Protein AF-B9F5A5-F1 (afdb_monomer_lite)

Organism: Oryza sativa subsp. japonica (NCBI:txid39947)

Secondary structure (DSSP, 8-state):
-HHHHHHTT-HHHHHHHHHHHHHHHHS----SS--PPP-HHHHHHHHHHHHHHT-HHHHHHHHHHHHHTT-------

pLDDT: mean 76.11, std 13.14, range [42.31, 91.31]

Structure (mmCIF, N/CA/C/O backbone):
data_AF-B9F5A5-F1
#
_entry.id   AF-B9F5A5-F1
#
loop_
_atom_site.group_PDB
_atom_site.id
_atom_site.type_symbol
_atom_site.label_atom_id
_atom_site.label_alt_id
_atom_site.label_comp_id
_atom_site.label_asym_id
_atom_site.label_entity_id
_atom_site.label_seq_id
_atom_site.pdbx_PDB_ins_code
_atom_site.Cartn_x
_atom_site.Cartn_y
_atom_site.Cartn_z
_atom_site.occupancy
_atom_site.B_iso_or_equiv
_atom_site.auth_seq_id
_atom_site.auth_comp_id
_atom_site.auth_asym_id
_atom_site.auth_atom_id
_atom_site.pdbx_PDB_model_num
ATOM 1 N N . MET A 1 1 ? -1.592 -10.934 -4.491 1.00 82.81 1 MET A N 1
ATOM 2 C CA . MET A 1 1 ? -1.122 -11.182 -3.111 1.00 82.81 1 MET A CA 1
ATOM 3 C C . MET A 1 1 ? -1.541 -10.087 -2.143 1.00 82.81 1 MET A C 1
ATOM 5 O O . MET A 1 1 ? -2.302 -10.417 -1.253 1.00 82.81 1 MET A O 1
ATOM 9 N N . LEU A 1 2 ? -1.175 -8.809 -2.335 1.00 86.88 2 LEU A N 1
ATOM 10 C CA . LEU A 1 2 ? -1.576 -7.727 -1.409 1.00 86.88 2 LEU A CA 1
ATOM 11 C C . LEU A 1 2 ? -3.082 -7.695 -1.102 1.00 86.88 2 LEU A C 1
ATOM 13 O O . LEU A 1 2 ? -3.461 -7.675 0.060 1.00 86.88 2 LEU A O 1
ATOM 17 N N . ARG A 1 3 ? -3.934 -7.788 -2.131 1.00 87.00 3 ARG A N 1
ATOM 18 C CA . ARG A 1 3 ? -5.394 -7.845 -1.950 1.00 87.00 3 ARG A CA 1
ATOM 19 C C . ARG A 1 3 ? -5.850 -9.037 -1.102 1.00 87.00 3 ARG A C 1
ATOM 21 O O . ARG A 1 3 ? -6.667 -8.857 -0.220 1.00 87.00 3 ARG A O 1
ATOM 28 N N . VAL A 1 4 ? -5.270 -10.218 -1.323 1.00 90.44 4 VAL A N 1
ATOM 29 C CA . VAL A 1 4 ? -5.594 -11.435 -0.555 1.00 90.44 4 VAL A CA 1
ATOM 30 C C . VAL A 1 4 ? -5.218 -11.264 0.916 1.00 90.44 4 VAL A C 1
ATOM 32 O O . VAL A 1 4 ? -5.981 -11.659 1.786 1.00 90.44 4 VAL A O 1
ATOM 35 N N . TYR A 1 5 ? -4.075 -10.635 1.204 1.00 88.88 5 TYR A N 1
ATOM 36 C CA . TYR A 1 5 ? -3.695 -10.308 2.578 1.00 88.88 5 TYR A CA 1
ATOM 37 C C . TYR A 1 5 ? -4.635 -9.280 3.212 1.00 88.88 5 TYR A C 1
ATOM 39 O O . TYR A 1 5 ? -5.014 -9.449 4.365 1.00 88.88 5 TYR A O 1
ATOM 47 N N . GLY A 1 6 ? -5.067 -8.269 2.455 1.00 87.12 6 GLY A N 1
ATOM 48 C CA . GLY A 1 6 ? -6.089 -7.320 2.898 1.00 87.12 6 GLY A CA 1
ATOM 49 C C . GLY A 1 6 ? -7.412 -7.999 3.252 1.00 87.12 6 GLY A C 1
ATOM 50 O O . GLY A 1 6 ? -7.909 -7.823 4.360 1.00 87.12 6 GLY A O 1
ATOM 51 N N . ASP A 1 7 ? -7.932 -8.828 2.345 1.00 89.06 7 ASP A N 1
ATOM 52 C CA . ASP A 1 7 ? -9.202 -9.542 2.522 1.00 89.06 7 ASP A CA 1
ATOM 53 C C . ASP A 1 7 ? -9.143 -10.545 3.694 1.00 89.06 7 ASP A C 1
ATOM 55 O O . ASP A 1 7 ? -10.144 -10.779 4.366 1.00 89.06 7 ASP A O 1
ATOM 59 N N . ALA A 1 8 ? -7.964 -11.114 3.973 1.00 91.31 8 ALA A N 1
ATOM 60 C CA . ALA A 1 8 ? -7.728 -12.023 5.096 1.00 91.31 8 ALA A CA 1
ATOM 61 C C . ALA A 1 8 ? -7.427 -11.314 6.435 1.00 91.31 8 ALA A C 1
ATOM 63 O O . ALA A 1 8 ? -7.225 -11.990 7.442 1.00 91.31 8 ALA A O 1
ATOM 64 N N . GLY A 1 9 ? -7.349 -9.977 6.465 1.00 87.69 9 GLY A N 1
ATOM 65 C CA . GLY A 1 9 ? -6.969 -9.212 7.661 1.00 87.69 9 GLY A CA 1
ATOM 66 C C . GLY A 1 9 ? -5.481 -9.299 8.037 1.00 87.69 9 GLY A C 1
ATOM 67 O O . GLY A 1 9 ? -5.080 -8.862 9.114 1.00 87.69 9 GLY A O 1
ATOM 68 N N . LEU A 1 10 ? -4.647 -9.847 7.150 1.00 89.25 10 LEU A N 1
ATOM 69 C CA . LEU A 1 10 ? -3.200 -10.026 7.308 1.00 89.25 10 LEU A CA 1
ATOM 70 C C . LEU A 1 10 ? -2.452 -8.739 6.932 1.00 89.25 10 LEU A C 1
ATOM 72 O O . LEU A 1 10 ? -1.703 -8.650 5.953 1.00 89.25 10 LEU A O 1
ATOM 76 N N . PHE A 1 11 ? -2.732 -7.675 7.683 1.00 86.31 11 PHE A N 1
ATOM 77 C CA . PHE A 1 11 ? -2.265 -6.330 7.359 1.00 86.31 11 PHE A CA 1
ATOM 78 C C . PHE A 1 11 ? -0.746 -6.180 7.510 1.00 86.31 11 PHE A C 1
ATOM 80 O O . PHE A 1 11 ? -0.119 -5.478 6.717 1.00 86.31 11 PHE A O 1
ATOM 87 N N . GLY A 1 12 ? -0.133 -6.868 8.478 1.00 87.88 12 GLY A N 1
ATOM 88 C CA . GLY A 1 12 ? 1.319 -6.837 8.684 1.00 87.88 12 GLY A CA 1
ATOM 89 C C . GLY A 1 12 ? 2.084 -7.425 7.496 1.00 87.88 12 GLY A C 1
ATOM 90 O O . GLY A 1 12 ? 3.074 -6.855 7.038 1.00 87.88 12 GLY A O 1
ATOM 91 N N . GLU A 1 13 ? 1.573 -8.517 6.939 1.00 90.25 13 GLU A N 1
ATOM 92 C CA . GLU A 1 13 ? 2.111 -9.222 5.782 1.00 90.25 13 GLU A CA 1
ATOM 93 C C . GLU A 1 13 ? 1.970 -8.381 4.510 1.00 90.25 13 GLU A C 1
ATOM 95 O O . GLU A 1 13 ? 2.911 -8.293 3.715 1.00 90.25 13 GLU A O 1
ATOM 100 N N . ALA A 1 14 ? 0.832 -7.697 4.343 1.00 89.75 14 ALA A N 1
ATOM 101 C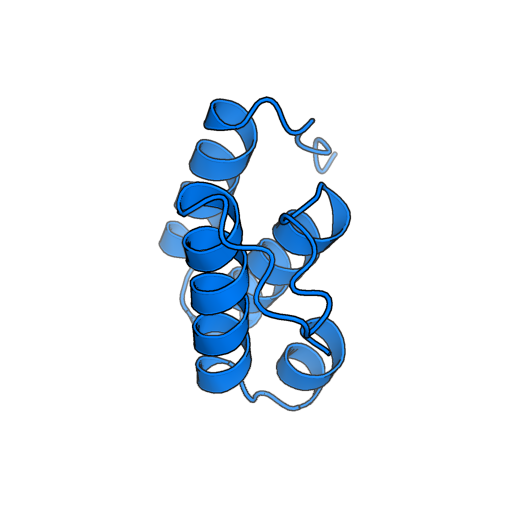 CA . ALA A 1 14 ? 0.636 -6.742 3.255 1.00 89.75 14 ALA A CA 1
ATOM 102 C C . ALA A 1 14 ? 1.650 -5.585 3.321 1.00 89.75 14 ALA A C 1
ATOM 104 O O . ALA A 1 14 ? 2.271 -5.248 2.309 1.00 89.75 14 ALA A O 1
ATOM 105 N N . VAL A 1 15 ? 1.872 -5.013 4.511 1.00 88.62 15 VAL A N 1
ATOM 106 C CA . VAL A 1 15 ? 2.858 -3.942 4.729 1.00 88.62 15 VAL A CA 1
ATOM 107 C C . VAL A 1 15 ? 4.280 -4.429 4.456 1.00 88.62 15 VAL A C 1
ATOM 109 O O . VAL A 1 15 ? 5.043 -3.737 3.778 1.00 88.62 15 VAL A O 1
ATOM 112 N N . HIS A 1 16 ? 4.634 -5.624 4.931 1.00 88.69 16 HIS A N 1
ATOM 113 C CA . HIS A 1 16 ? 5.961 -6.200 4.728 1.00 88.6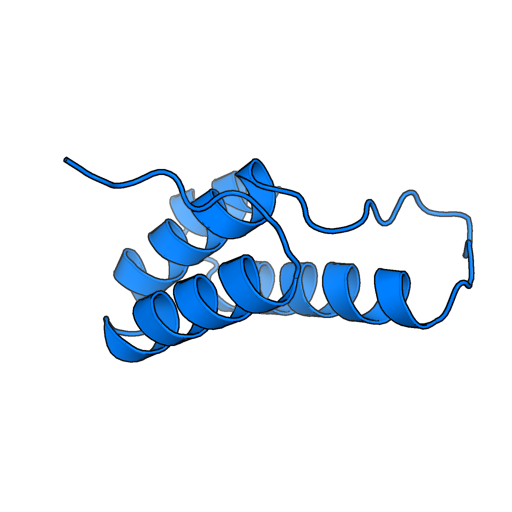9 16 HIS A CA 1
ATOM 114 C C . HIS A 1 16 ? 6.248 -6.441 3.240 1.00 88.69 16 HIS A C 1
ATOM 116 O O . HIS A 1 16 ? 7.277 -5.998 2.724 1.00 88.69 16 HIS A O 1
ATOM 122 N N . LEU A 1 17 ? 5.307 -7.066 2.522 1.00 87.94 17 LEU A N 1
ATOM 123 C CA . LEU A 1 17 ? 5.431 -7.300 1.085 1.00 87.94 17 LEU A CA 1
ATOM 124 C C . LEU A 1 17 ? 5.540 -5.981 0.309 1.00 87.94 17 LEU A C 1
ATOM 126 O O . LEU A 1 17 ? 6.391 -5.853 -0.569 1.00 87.94 17 LEU A O 1
ATOM 130 N N . PHE A 1 18 ? 4.729 -4.977 0.648 1.00 87.44 18 PHE A N 1
ATOM 131 C CA . PHE A 1 18 ? 4.814 -3.662 0.014 1.00 87.44 18 PHE A CA 1
ATOM 132 C C . PHE A 1 18 ? 6.165 -2.974 0.264 1.00 87.44 18 PHE A C 1
ATOM 134 O O . PHE A 1 18 ? 6.748 -2.399 -0.656 1.00 87.44 18 PHE A O 1
ATOM 141 N N . GLY A 1 19 ? 6.704 -3.077 1.483 1.00 87.12 19 GLY A N 1
ATOM 142 C CA . GLY A 1 19 ? 8.041 -2.589 1.822 1.00 87.12 19 GLY A CA 1
ATOM 143 C C . GLY A 1 19 ? 9.135 -3.231 0.966 1.00 87.12 19 GLY A C 1
ATOM 144 O O . GLY A 1 19 ? 9.974 -2.516 0.414 1.00 87.12 19 GLY A O 1
ATOM 145 N N . LEU A 1 20 ? 9.077 -4.554 0.784 1.00 85.06 20 LEU A N 1
ATOM 146 C CA . LEU A 1 20 ? 9.993 -5.289 -0.093 1.00 85.06 20 LEU A CA 1
ATOM 147 C C . LEU A 1 20 ? 9.886 -4.825 -1.550 1.00 85.06 20 LEU A C 1
ATOM 149 O O . LEU A 1 20 ? 10.911 -4.585 -2.185 1.00 85.06 20 LEU A O 1
ATOM 153 N N . MET A 1 21 ? 8.665 -4.623 -2.060 1.00 83.56 21 MET A N 1
ATOM 154 C CA . MET A 1 21 ? 8.449 -4.128 -3.426 1.00 83.56 21 MET A CA 1
ATOM 155 C C . MET A 1 21 ? 9.049 -2.733 -3.649 1.00 83.56 21 MET A C 1
ATOM 157 O O . MET A 1 21 ? 9.608 -2.471 -4.712 1.00 83.56 21 MET A O 1
ATOM 161 N N . ARG A 1 22 ? 8.973 -1.837 -2.653 1.00 78.50 22 ARG A N 1
ATOM 162 C CA . ARG A 1 22 ? 9.600 -0.505 -2.733 1.00 78.50 22 ARG A CA 1
ATOM 163 C C . ARG A 1 22 ? 11.127 -0.573 -2.672 1.00 78.50 22 ARG A C 1
ATOM 165 O O . ARG A 1 22 ? 11.783 0.080 -3.473 1.00 78.50 22 ARG A O 1
ATOM 172 N N . SER A 1 23 ? 11.675 -1.360 -1.745 1.00 74.62 23 SER A N 1
ATOM 173 C CA . SER A 1 23 ? 13.125 -1.457 -1.520 1.00 74.62 23 SER A CA 1
ATOM 174 C C . SER A 1 23 ? 13.856 -2.098 -2.707 1.00 74.62 23 SER A C 1
ATOM 176 O O . SER A 1 23 ? 14.876 -1.591 -3.175 1.00 74.62 23 SER A O 1
ATOM 178 N N . ALA A 1 24 ? 13.285 -3.161 -3.278 1.00 67.25 24 ALA A N 1
ATOM 179 C CA . ALA A 1 24 ? 13.841 -3.796 -4.471 1.00 67.25 24 ALA A CA 1
ATOM 180 C C . ALA A 1 24 ? 13.796 -2.871 -5.702 1.00 67.25 24 ALA A C 1
ATOM 182 O O . ALA A 1 24 ? 14.701 -2.897 -6.530 1.00 67.25 24 ALA A O 1
ATOM 183 N N . ALA A 1 25 ? 12.785 -1.999 -5.802 1.00 62.28 25 ALA A N 1
ATOM 184 C CA . ALA A 1 25 ? 12.702 -1.016 -6.879 1.00 62.28 25 ALA A CA 1
ATOM 185 C C . ALA A 1 25 ? 13.762 0.101 -6.782 1.00 62.28 25 ALA A C 1
ATOM 187 O O . ALA A 1 25 ? 14.043 0.738 -7.798 1.00 62.28 25 ALA A O 1
ATOM 188 N N . SER A 1 26 ? 14.330 0.356 -5.596 1.00 58.31 26 SER A N 1
ATOM 189 C CA . SER A 1 26 ? 15.384 1.363 -5.391 1.00 58.31 26 SER A CA 1
ATOM 190 C C . SER A 1 26 ? 16.808 0.841 -5.590 1.00 58.31 26 SER A C 1
ATOM 192 O O . SER A 1 26 ? 17.685 1.631 -5.922 1.00 58.31 26 SER A O 1
ATOM 194 N N . ASP A 1 27 ? 17.047 -0.460 -5.414 1.00 59.66 27 ASP A N 1
ATOM 195 C CA . ASP A 1 27 ? 18.404 -1.035 -5.422 1.00 59.66 27 ASP A CA 1
ATOM 196 C C . ASP A 1 27 ? 18.884 -1.464 -6.824 1.00 59.66 27 ASP A C 1
ATOM 198 O O . ASP A 1 27 ? 20.017 -1.903 -6.990 1.00 59.66 27 ASP A O 1
ATOM 202 N N . GLY A 1 28 ? 18.031 -1.385 -7.857 1.00 54.66 28 GLY A N 1
ATOM 203 C CA . GLY A 1 28 ? 18.364 -1.813 -9.229 1.00 54.66 28 GLY A CA 1
ATOM 204 C C . GLY A 1 28 ? 18.772 -3.291 -9.351 1.00 54.66 28 GLY A C 1
ATOM 205 O O . GLY A 1 28 ? 19.137 -3.749 -10.433 1.00 54.66 28 GLY A O 1
ATOM 206 N N . SER A 1 29 ? 18.720 -4.037 -8.246 1.00 54.59 29 SER A N 1
ATOM 207 C CA . SER A 1 29 ? 19.158 -5.410 -8.151 1.00 54.59 29 SER A CA 1
ATOM 208 C C . SER A 1 29 ? 18.006 -6.298 -8.598 1.00 54.59 29 SER A C 1
ATOM 210 O O . SER A 1 29 ? 17.080 -6.612 -7.851 1.00 54.59 29 SER A O 1
ATOM 212 N N . ASP A 1 30 ? 18.063 -6.680 -9.871 1.00 54.91 30 ASP A N 1
ATOM 213 C CA . ASP A 1 30 ? 17.220 -7.701 -10.487 1.00 54.91 30 ASP A CA 1
ATOM 214 C C . ASP A 1 30 ? 17.561 -9.067 -9.861 1.00 54.91 30 ASP A C 1
ATOM 216 O O . ASP A 1 30 ? 18.208 -9.932 -10.451 1.00 54.91 30 ASP A O 1
ATOM 220 N N . ARG A 1 31 ? 17.237 -9.240 -8.572 1.00 52.34 31 ARG A N 1
ATOM 221 C CA . ARG A 1 31 ? 17.506 -10.458 -7.802 1.00 52.34 31 ARG A CA 1
ATOM 222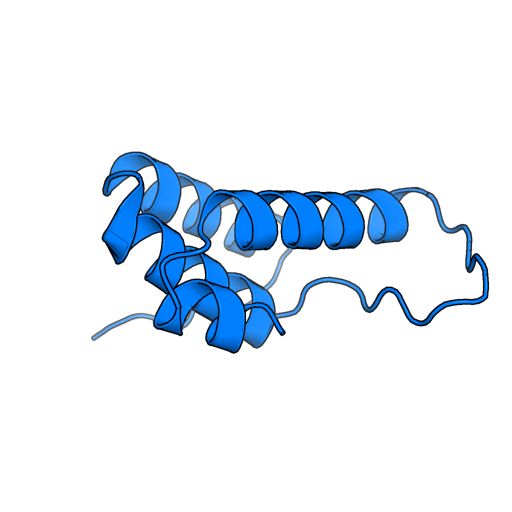 C C . ARG A 1 31 ? 16.484 -11.535 -8.147 1.00 52.34 31 ARG A C 1
ATOM 224 O O . ARG A 1 31 ? 15.768 -11.976 -7.260 1.00 52.34 31 ARG A O 1
ATOM 231 N N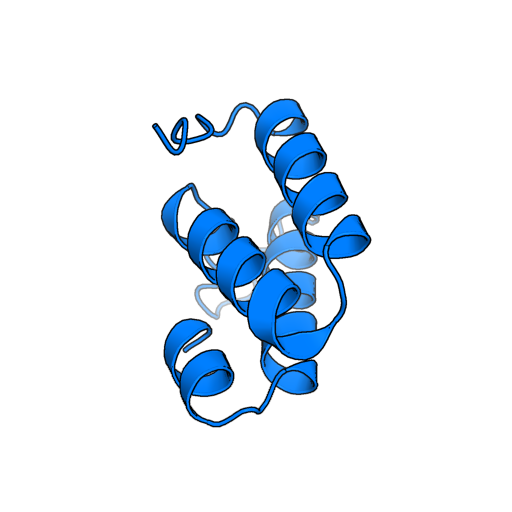 . GLY A 1 32 ? 16.412 -11.942 -9.416 1.00 48.16 32 GLY A N 1
ATOM 232 C CA . GLY A 1 32 ? 15.909 -13.240 -9.908 1.00 48.16 32 GLY A CA 1
ATOM 233 C C . GLY A 1 32 ? 14.483 -13.689 -9.541 1.00 48.16 32 GLY A C 1
ATOM 234 O O . GLY A 1 32 ? 14.016 -14.699 -10.055 1.00 48.16 32 GLY A O 1
ATOM 235 N N . GLY A 1 33 ? 13.771 -12.970 -8.681 1.00 49.62 33 GLY A N 1
ATOM 236 C CA . GLY A 1 33 ? 12.361 -13.119 -8.378 1.00 49.62 33 GLY A CA 1
ATOM 237 C C . GLY A 1 33 ? 11.700 -11.815 -8.776 1.00 49.62 33 GLY A C 1
ATOM 238 O O . GLY A 1 33 ? 12.160 -10.756 -8.370 1.00 49.62 33 GLY A O 1
ATOM 239 N N . SER A 1 34 ? 10.668 -11.885 -9.612 1.00 55.91 34 SER A N 1
ATOM 240 C CA . SER A 1 34 ? 9.963 -10.728 -10.168 1.00 55.91 34 SER A CA 1
ATOM 241 C C . SER A 1 34 ? 9.380 -9.834 -9.060 1.00 55.91 34 SER A C 1
ATOM 243 O O . SER A 1 34 ? 8.215 -9.957 -8.685 1.00 55.91 34 SER A O 1
ATOM 245 N N . ILE A 1 35 ? 10.189 -8.938 -8.492 1.00 60.94 35 ILE A N 1
ATOM 246 C CA . ILE A 1 35 ? 9.735 -7.935 -7.533 1.00 60.94 35 ILE A CA 1
ATOM 247 C C . ILE A 1 35 ? 9.409 -6.690 -8.348 1.00 60.94 35 ILE A C 1
ATOM 249 O O . ILE A 1 35 ? 10.222 -5.800 -8.579 1.00 60.94 35 ILE A O 1
ATOM 253 N N . ILE A 1 36 ? 8.187 -6.709 -8.870 1.00 68.88 36 ILE A N 1
ATOM 254 C CA . ILE A 1 36 ? 7.624 -5.688 -9.747 1.00 68.88 36 ILE A CA 1
ATOM 255 C C . ILE A 1 36 ? 7.569 -4.354 -8.997 1.00 68.88 36 ILE A C 1
ATOM 257 O O . ILE A 1 36 ? 7.010 -4.272 -7.899 1.00 68.88 36 ILE A O 1
ATOM 261 N N . LYS A 1 37 ? 8.102 -3.298 -9.620 1.00 75.06 37 LYS A N 1
ATOM 262 C CA . LYS A 1 37 ? 8.003 -1.924 -9.119 1.00 75.06 37 LYS A CA 1
ATOM 263 C C . LYS A 1 37 ? 6.537 -1.585 -8.795 1.00 75.06 37 LYS A C 1
ATOM 265 O O . LYS A 1 37 ? 5.674 -1.797 -9.654 1.00 75.06 37 LYS A O 1
ATOM 270 N N . PRO A 1 38 ? 6.231 -1.063 -7.591 1.00 80.06 38 PRO A N 1
ATOM 271 C CA . PRO A 1 38 ? 4.877 -0.666 -7.229 1.00 80.06 38 PRO A CA 1
ATOM 272 C C . PRO A 1 38 ? 4.266 0.262 -8.278 1.00 80.06 38 PRO A C 1
ATOM 274 O O . PRO A 1 38 ? 4.866 1.267 -8.654 1.00 80.06 38 PRO A O 1
ATOM 277 N N . ASN A 1 39 ? 3.072 -0.086 -8.750 1.00 83.19 39 ASN A N 1
ATOM 278 C CA . ASN A 1 39 ? 2.335 0.693 -9.738 1.00 83.19 39 ASN A CA 1
ATOM 279 C C . ASN A 1 39 ? 1.044 1.262 -9.127 1.00 83.19 39 ASN A C 1
ATOM 281 O O . ASN A 1 39 ? 0.773 1.084 -7.937 1.00 83.19 39 ASN A O 1
ATOM 285 N N . VAL A 1 40 ? 0.231 1.928 -9.953 1.00 82.00 40 VAL A N 1
ATOM 286 C CA . VAL A 1 40 ? -1.045 2.540 -9.541 1.00 82.00 40 VAL A CA 1
ATOM 287 C C . VAL A 1 40 ? -1.934 1.556 -8.768 1.00 82.00 40 VAL A C 1
ATOM 289 O O . VAL A 1 40 ? -2.493 1.901 -7.731 1.00 82.00 40 VAL A O 1
ATOM 292 N N . VAL A 1 41 ? -2.036 0.311 -9.240 1.00 85.38 41 VAL A N 1
ATOM 293 C CA . VAL A 1 41 ? -2.883 -0.721 -8.625 1.00 85.38 41 VAL A CA 1
ATOM 294 C C . VAL A 1 41 ? -2.321 -1.156 -7.272 1.00 85.38 41 VAL A C 1
ATOM 296 O O . VAL A 1 41 ? -3.087 -1.342 -6.324 1.00 85.38 41 VAL A O 1
ATOM 299 N N . THR A 1 42 ? -0.994 -1.270 -7.151 1.00 88.44 42 THR A N 1
ATOM 300 C CA . THR A 1 42 ? -0.316 -1.582 -5.884 1.00 88.44 42 THR A CA 1
ATOM 301 C C . THR A 1 42 ? -0.616 -0.521 -4.826 1.00 88.44 42 THR A C 1
ATOM 303 O O . THR A 1 42 ? -1.039 -0.864 -3.723 1.00 88.44 42 THR A O 1
ATOM 306 N N . TYR A 1 43 ? -0.454 0.759 -5.170 1.00 85.75 43 TYR A N 1
ATOM 307 C CA . TYR A 1 43 ? -0.726 1.867 -4.252 1.00 85.75 43 TYR A CA 1
ATOM 308 C C . TYR A 1 43 ? -2.199 1.933 -3.851 1.00 85.75 43 TYR A C 1
ATOM 310 O O . TYR A 1 43 ? -2.492 1.985 -2.660 1.00 85.75 43 TYR A O 1
ATOM 318 N N . ASN A 1 44 ? -3.126 1.835 -4.808 1.00 87.12 44 ASN A N 1
ATOM 319 C CA . ASN A 1 44 ? -4.562 1.851 -4.512 1.00 87.12 44 ASN A CA 1
ATOM 320 C C . ASN A 1 44 ? -4.967 0.713 -3.566 1.00 87.12 44 ASN A C 1
ATOM 322 O O . ASN A 1 44 ? -5.751 0.914 -2.641 1.00 87.12 44 ASN A O 1
ATOM 326 N N . THR A 1 45 ? -4.397 -0.477 -3.772 1.00 89.31 45 THR A N 1
ATOM 327 C CA . THR A 1 45 ? -4.651 -1.634 -2.906 1.00 89.31 45 THR A CA 1
ATOM 328 C C . THR A 1 45 ? -4.143 -1.376 -1.488 1.00 89.31 45 THR A C 1
ATOM 330 O O . THR A 1 45 ? -4.857 -1.640 -0.527 1.00 89.31 45 THR A O 1
ATOM 333 N N . MET A 1 46 ? -2.939 -0.819 -1.339 1.00 89.50 46 MET A N 1
ATOM 334 C CA . MET A 1 46 ? -2.382 -0.506 -0.021 1.00 89.50 46 MET A CA 1
ATOM 335 C C . MET A 1 46 ? -3.121 0.630 0.689 1.00 89.50 46 MET A C 1
ATOM 337 O O . MET A 1 46 ? -3.298 0.551 1.898 1.00 89.50 46 MET A O 1
ATOM 341 N N . ILE A 1 47 ? -3.594 1.648 -0.037 1.00 87.50 47 ILE A N 1
ATOM 342 C CA . ILE A 1 47 ? -4.431 2.722 0.523 1.00 87.50 47 ILE A CA 1
ATOM 343 C C . ILE A 1 47 ? -5.711 2.133 1.125 1.00 87.50 47 ILE A C 1
ATOM 345 O O . ILE A 1 47 ? -6.048 2.449 2.264 1.00 87.50 47 ILE A O 1
ATOM 349 N N . ALA A 1 48 ? -6.380 1.228 0.402 1.00 86.88 48 ALA A N 1
ATOM 350 C CA . ALA A 1 48 ? -7.566 0.540 0.908 1.00 86.88 48 ALA A CA 1
ATOM 351 C C . ALA A 1 48 ? -7.249 -0.302 2.157 1.00 86.88 48 ALA A C 1
ATOM 353 O O . ALA A 1 48 ? -7.953 -0.205 3.158 1.00 86.88 48 ALA A O 1
ATOM 354 N N . ILE A 1 49 ? -6.152 -1.067 2.135 1.00 87.00 49 ILE A N 1
ATOM 355 C CA . ILE A 1 49 ? -5.707 -1.884 3.276 1.00 87.00 49 ILE A CA 1
ATOM 356 C C . ILE A 1 49 ? -5.399 -1.019 4.509 1.00 87.00 49 ILE A C 1
ATOM 358 O O . ILE A 1 49 ? -5.793 -1.374 5.622 1.00 87.00 49 ILE A O 1
ATOM 362 N N . TYR A 1 50 ? -4.727 0.122 4.335 1.00 84.12 50 TYR A N 1
ATOM 363 C CA . TYR A 1 50 ? -4.433 1.039 5.438 1.00 84.12 50 TYR A CA 1
ATOM 364 C C . TYR A 1 50 ? -5.703 1.675 6.012 1.00 84.12 50 TYR A C 1
ATOM 366 O O . TYR A 1 50 ? -5.841 1.714 7.235 1.00 84.12 50 TYR A O 1
ATOM 374 N N . GLY A 1 51 ? -6.651 2.084 5.162 1.00 80.31 51 GLY A N 1
ATOM 375 C CA . GLY A 1 51 ? -7.946 2.617 5.601 1.00 80.31 51 GLY A CA 1
ATOM 376 C C . GLY A 1 51 ? -8.805 1.598 6.363 1.00 80.31 51 GLY A C 1
ATOM 377 O O . GLY A 1 51 ? -9.588 1.976 7.225 1.00 80.31 51 GLY A O 1
ATOM 378 N N . MET A 1 52 ? -8.625 0.298 6.104 1.00 76.88 52 MET A N 1
ATOM 379 C CA . MET A 1 52 ? -9.344 -0.770 6.812 1.00 76.88 52 MET A CA 1
ATOM 380 C C . MET A 1 52 ? -8.760 -1.114 8.192 1.00 76.88 52 MET A C 1
ATOM 382 O O . MET A 1 52 ? -9.480 -1.659 9.023 1.00 76.88 52 MET A O 1
ATOM 386 N N . SER A 1 53 ? -7.469 -0.860 8.437 1.00 71.00 53 SER A N 1
ATOM 387 C CA . SER A 1 53 ? -6.740 -1.516 9.542 1.00 71.00 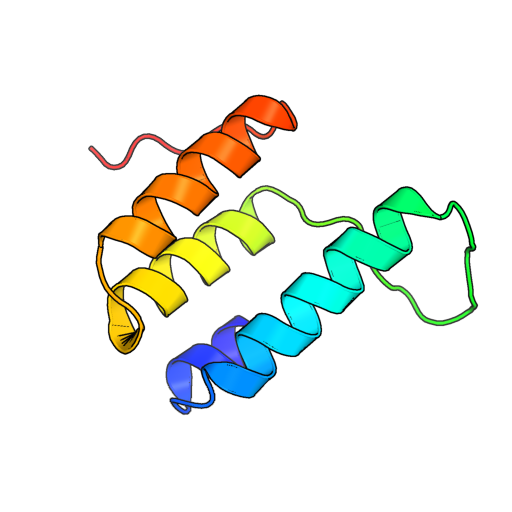53 SER A CA 1
ATOM 388 C C . SER A 1 53 ? -5.859 -0.627 10.414 1.00 71.00 53 SER A C 1
ATOM 390 O O . SER A 1 53 ? -5.586 -0.970 11.562 1.00 71.00 53 SER A O 1
ATOM 392 N N . LEU A 1 54 ? -5.349 0.475 9.866 1.00 64.75 54 LEU A N 1
ATOM 393 C CA . LEU A 1 54 ? -4.162 1.161 10.388 1.00 64.75 54 LEU A CA 1
ATOM 394 C C . LEU A 1 54 ? -4.343 2.685 10.501 1.00 64.75 54 LEU A C 1
ATOM 396 O O . LEU A 1 54 ? -3.391 3.375 10.874 1.00 64.75 54 LEU A O 1
ATOM 400 N N . GLY A 1 55 ? -5.555 3.180 10.229 1.00 67.94 55 GLY A N 1
ATOM 401 C CA . GLY A 1 55 ? -5.970 4.569 10.412 1.00 67.94 55 GLY A CA 1
ATOM 402 C C . GLY A 1 55 ? -5.790 5.450 9.174 1.00 67.94 55 GLY A C 1
ATOM 403 O O . GLY A 1 55 ? -4.879 5.257 8.363 1.00 67.94 55 GLY A O 1
ATOM 404 N N . ASP A 1 56 ? -6.658 6.457 9.064 1.00 71.56 56 ASP A N 1
ATOM 405 C CA . ASP A 1 56 ? -6.759 7.361 7.910 1.00 71.56 56 ASP A CA 1
ATOM 406 C C . ASP A 1 56 ? -5.454 8.123 7.615 1.00 71.56 56 ASP A C 1
ATOM 408 O O . ASP A 1 56 ? -5.139 8.406 6.458 1.00 71.56 56 ASP A O 1
ATOM 412 N N . GLU A 1 57 ? -4.634 8.390 8.637 1.00 76.62 57 GLU A N 1
ATOM 413 C CA . GLU A 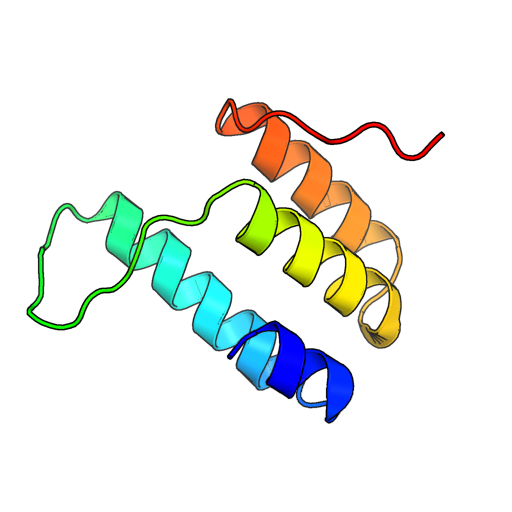1 57 ? -3.356 9.100 8.491 1.00 76.62 57 GLU A CA 1
ATOM 414 C C . GLU A 1 57 ? -2.343 8.339 7.621 1.00 76.62 57 GLU A C 1
ATOM 416 O O . GLU A 1 57 ? -1.654 8.937 6.791 1.00 76.62 57 GLU A O 1
ATOM 421 N N . LYS A 1 58 ? -2.268 7.006 7.756 1.00 76.81 58 LYS A N 1
ATOM 422 C CA . LYS A 1 58 ? -1.358 6.173 6.948 1.00 76.81 58 LYS A CA 1
ATOM 423 C C . LYS A 1 58 ? -1.850 5.996 5.515 1.00 76.81 58 LYS A C 1
ATOM 425 O O . LYS A 1 58 ? -1.039 5.900 4.596 1.00 76.81 58 LYS A O 1
ATOM 430 N N . ALA A 1 59 ? -3.165 5.973 5.310 1.00 79.75 59 ALA A N 1
ATOM 431 C CA . ALA A 1 59 ? -3.735 5.998 3.968 1.00 79.75 59 ALA A CA 1
ATOM 432 C C . ALA A 1 59 ? -3.420 7.333 3.270 1.00 79.75 59 ALA A C 1
ATOM 434 O O . ALA A 1 59 ? -2.988 7.338 2.116 1.00 79.75 59 ALA A O 1
ATOM 435 N N . GLY A 1 60 ? -3.548 8.452 3.992 1.00 79.75 60 GLY A N 1
ATOM 436 C CA . GLY A 1 60 ? -3.215 9.788 3.498 1.00 79.75 60 GLY A CA 1
ATOM 437 C C . GLY A 1 60 ? -1.740 9.950 3.120 1.00 79.75 60 GLY A C 1
ATOM 438 O O . GLY A 1 60 ? -1.440 10.482 2.048 1.00 79.75 60 GLY A O 1
ATOM 439 N N . SER A 1 61 ? -0.812 9.445 3.939 1.00 82.88 61 SER A N 1
ATOM 440 C CA . SER A 1 61 ? 0.622 9.501 3.615 1.00 82.88 61 SER A CA 1
ATOM 441 C C . SER A 1 61 ? 0.976 8.671 2.377 1.00 82.88 61 SER A C 1
ATOM 443 O O . SER A 1 61 ? 1.793 9.104 1.565 1.00 82.88 61 SER A O 1
ATOM 445 N N . LEU A 1 62 ? 0.303 7.537 2.146 1.00 81.56 62 LEU A N 1
ATOM 446 C CA . LEU A 1 62 ? 0.525 6.740 0.937 1.00 81.56 62 LEU A CA 1
ATOM 447 C C . LEU A 1 62 ? 0.069 7.439 -0.347 1.00 81.56 62 LEU A C 1
ATOM 449 O O . LEU A 1 62 ? 0.676 7.242 -1.400 1.00 81.56 62 LEU A O 1
ATOM 453 N N . VAL A 1 63 ? -0.991 8.248 -0.271 1.00 81.19 63 VAL A N 1
ATOM 454 C CA . VAL A 1 63 ? -1.442 9.079 -1.397 1.00 81.19 63 VAL A CA 1
ATOM 455 C C . VAL A 1 63 ? -0.379 10.122 -1.744 1.00 81.19 63 VAL A C 1
ATOM 457 O O . VAL A 1 63 ? -0.103 10.334 -2.923 1.00 81.19 63 VAL A O 1
ATOM 460 N N . GLN A 1 64 ? 0.257 10.733 -0.740 1.00 82.44 64 GLN A N 1
ATOM 461 C CA . GLN A 1 64 ? 1.358 11.677 -0.962 1.00 82.44 64 GLN A CA 1
ATOM 462 C C . GLN A 1 64 ? 2.582 10.979 -1.577 1.00 82.44 64 GLN A C 1
ATOM 464 O O . GLN A 1 64 ? 3.119 11.463 -2.574 1.00 82.44 64 GLN A O 1
ATOM 469 N N . ASP A 1 65 ? 2.961 9.800 -1.069 1.00 81.69 65 ASP A N 1
ATOM 470 C CA . ASP A 1 65 ? 4.028 8.963 -1.644 1.00 81.69 65 ASP A CA 1
ATOM 471 C C . ASP A 1 65 ? 3.742 8.613 -3.116 1.00 81.69 65 ASP A C 1
ATOM 473 O O . ASP A 1 65 ? 4.634 8.659 -3.964 1.00 81.69 65 ASP A O 1
ATOM 477 N N . MET A 1 66 ? 2.496 8.265 -3.444 1.00 79.88 66 MET A N 1
ATOM 478 C CA . MET A 1 66 ? 2.074 7.935 -4.808 1.00 79.88 66 MET A CA 1
ATOM 479 C C . MET A 1 66 ? 2.249 9.131 -5.759 1.00 79.88 66 MET A C 1
ATOM 481 O O . MET A 1 66 ? 2.786 8.969 -6.857 1.00 79.88 66 MET A O 1
ATOM 485 N N . GLN A 1 67 ? 1.875 10.340 -5.317 1.00 78.81 67 GLN A N 1
ATOM 486 C CA . GLN A 1 67 ? 2.081 11.579 -6.079 1.00 78.81 67 GLN A CA 1
ATOM 487 C C . GLN A 1 67 ? 3.566 11.892 -6.276 1.00 78.81 67 GLN A C 1
ATOM 489 O O . GLN A 1 67 ? 3.975 12.208 -7.392 1.00 78.81 67 GLN A O 1
ATOM 494 N N . ALA A 1 68 ? 4.378 11.756 -5.222 1.00 79.19 68 ALA A N 1
ATOM 495 C CA . ALA A 1 68 ? 5.819 12.007 -5.275 1.00 79.19 68 ALA A CA 1
ATOM 496 C C . ALA A 1 68 ? 6.548 11.071 -6.256 1.00 79.19 68 ALA A C 1
ATOM 498 O O . ALA A 1 68 ? 7.535 11.460 -6.875 1.00 79.19 68 ALA A O 1
ATOM 499 N N . ASN A 1 69 ? 6.028 9.856 -6.452 1.00 71.81 69 ASN A N 1
ATOM 500 C CA . ASN A 1 69 ? 6.548 8.891 -7.422 1.00 71.81 69 ASN A CA 1
ATOM 501 C C . ASN A 1 69 ? 5.998 9.084 -8.852 1.00 71.81 69 ASN A C 1
ATOM 503 O O . ASN A 1 69 ? 6.278 8.263 -9.727 1.00 71.81 69 ASN A O 1
ATOM 507 N N . GLY A 1 70 ? 5.212 10.139 -9.110 1.00 71.31 70 GLY A N 1
ATOM 508 C CA . GLY A 1 70 ? 4.615 10.417 -10.422 1.00 71.31 70 GLY A CA 1
ATOM 509 C C . GLY A 1 70 ? 3.523 9.421 -10.829 1.00 71.31 70 GLY A C 1
ATOM 510 O O . GLY A 1 70 ? 3.176 9.315 -12.005 1.00 71.31 70 GLY A O 1
ATOM 511 N N . ILE A 1 71 ? 2.987 8.665 -9.869 1.00 72.62 71 ILE A N 1
ATOM 512 C CA . ILE A 1 71 ? 1.970 7.645 -10.100 1.00 72.62 71 ILE A CA 1
ATOM 513 C C . ILE A 1 71 ? 0.604 8.329 -9.977 1.00 72.62 71 ILE A C 1
ATOM 515 O O . ILE A 1 71 ? 0.261 8.879 -8.933 1.00 72.62 71 ILE A O 1
ATOM 519 N N . GLY A 1 72 ? -0.174 8.333 -11.063 1.00 62.38 72 GLY A N 1
ATOM 520 C CA . GLY A 1 72 ? -1.448 9.052 -11.135 1.00 62.38 72 GLY A CA 1
ATOM 521 C C . GLY A 1 72 ? -2.434 8.605 -10.055 1.00 62.38 72 GLY A C 1
ATOM 522 O O . GLY A 1 72 ? -2.996 7.514 -10.145 1.00 62.38 72 GLY A O 1
ATOM 523 N N . VAL A 1 73 ? -2.651 9.455 -9.047 1.00 57.41 73 VAL A N 1
ATOM 524 C CA . VAL A 1 73 ? -3.670 9.255 -8.010 1.00 57.41 73 VAL A CA 1
ATOM 525 C C . VAL A 1 73 ? -5.037 9.231 -8.678 1.00 57.41 73 VAL A C 1
ATOM 527 O O . VAL A 1 73 ? -5.456 10.223 -9.282 1.00 57.41 73 VAL A O 1
ATOM 530 N N . GLN A 1 74 ? -5.751 8.110 -8.566 1.00 55.41 74 GLN A N 1
ATOM 531 C CA . GLN A 1 74 ? -7.157 8.101 -8.942 1.00 55.41 74 GLN A CA 1
ATOM 532 C C . GLN A 1 74 ? -7.914 8.951 -7.925 1.00 55.41 74 GLN A C 1
ATOM 534 O O . GLN A 1 74 ? -7.972 8.627 -6.741 1.00 55.41 74 GLN A O 1
ATOM 539 N N . LYS A 1 75 ? -8.445 10.085 -8.388 1.00 49.09 75 LYS A N 1
ATOM 540 C CA . LYS A 1 75 ? -9.347 10.917 -7.597 1.00 49.09 75 LYS A CA 1
ATOM 541 C C . LYS A 1 75 ? -10.568 10.067 -7.250 1.00 49.09 75 LYS A C 1
ATOM 543 O O . LYS A 1 75 ? -11.363 9.770 -8.136 1.00 49.09 75 LYS A O 1
ATOM 548 N N . PHE A 1 76 ? -10.708 9.683 -5.986 1.00 50.50 76 PHE A N 1
ATOM 549 C CA . PHE A 1 76 ? -11.976 9.187 -5.466 1.00 50.50 76 PHE A CA 1
ATOM 550 C C . PHE A 1 76 ? -12.962 10.361 -5.524 1.00 50.50 76 PHE A C 1
ATOM 552 O O . PHE A 1 76 ? -12.755 11.374 -4.854 1.00 50.50 76 PHE A O 1
ATOM 559 N N . ARG A 1 77 ? -13.949 10.271 -6.417 1.00 42.31 77 ARG A N 1
ATOM 560 C CA . ARG A 1 77 ? -15.053 11.222 -6.555 1.00 42.31 77 ARG A CA 1
ATOM 561 C C . ARG A 1 77 ? -16.353 10.506 -6.241 1.00 42.31 77 ARG A C 1
ATOM 563 O O . ARG A 1 77 ? -16.443 9.317 -6.619 1.00 42.31 77 ARG A O 1
#

Sequence (77 aa):
MLRVYGDAGLFGEAVHLFGLMRSAASDGSDRGGSIIKPNVVTYNTMIAIYGMSLGDEKAGSLVQDMQANGIGVQKFR

Foldseek 3Di:
DLLVCLVVVVLVVSVVLLVVLCVCVVPVDPPPDCSDRQALVSLVSNLVSCVVHPDNVVSVVSLVVCVVVVHDDDPPD

InterPro domains:
  IPR002885 Pentatricopeptide repeat [PF01535] (1-23)
  IPR002885 Pentatricopeptide repeat [PF01535] (41-71)
  IPR011990 Tetratricopeptide-like helical domain superfamily [G3DSA:1.25.40.10] (1-76)

Radius of gyration: 12.48 Å; chains: 1; bounding box: 34×25×22 Å